Protein AF-A0A9D8E7E4-F1 (afdb_monomer)

Sequence (156 aa):
MFKKSAASKPFKSRFSSEDWDLVMAVPFLFFGMTAGADGNIDAAEAAELQRRMQGGALGYKDPLHREVAAQFFSTPVTIDQLLKRANTAGPEKVRSVLQKALTPDEYQNYLGSVFIDAMGVARASQGVSPEELTALSALATFFGIDVAGLDKRFGG

Secondary structure (DSSP, 8-state):
-------PPPGGGGS-HHHHHHHHHHHHHHHHHHHTTTS---HHHHHHHHHHHHHGGGS-SSHHHHHHHHHHHHSS--HHHHHHHHHHH-HHHHHHHHHHHS-HHHHHHHHHHHHHHHHHHHTTSSS--HHHHHHHHHHHHHHT--GGGHHHHH--

Structure (mmCIF, N/CA/C/O backbone):
data_AF-A0A9D8E7E4-F1
#
_entry.id   AF-A0A9D8E7E4-F1
#
loop_
_atom_site.group_PDB
_atom_site.id
_atom_site.type_symbol
_atom_site.label_atom_id
_atom_site.label_alt_id
_atom_site.label_comp_id
_atom_site.label_asym_id
_atom_site.label_entity_id
_atom_site.label_seq_id
_atom_site.pdbx_PDB_ins_code
_atom_site.Cartn_x
_atom_site.Cartn_y
_atom_site.Cartn_z
_atom_site.occupancy
_atom_site.B_iso_or_equiv
_atom_site.auth_seq_id
_atom_site.auth_comp_id
_atom_site.auth_asym_id
_atom_site.auth_atom_id
_atom_site.pdbx_PDB_model_num
ATOM 1 N N . MET A 1 1 ? -37.656 -17.003 6.692 1.00 40.03 1 MET A N 1
ATOM 2 C CA . MET A 1 1 ? -37.093 -15.800 7.345 1.00 40.03 1 MET A CA 1
ATOM 3 C C . MET A 1 1 ? -35.670 -15.605 6.850 1.00 40.03 1 MET A C 1
ATOM 5 O O . MET A 1 1 ? -34.776 -16.314 7.292 1.00 40.03 1 MET A O 1
ATOM 9 N N . PHE A 1 2 ? -35.459 -14.695 5.899 1.00 43.22 2 PHE A N 1
ATOM 10 C CA . PHE A 1 2 ? -34.111 -14.296 5.504 1.00 43.22 2 PHE A CA 1
ATOM 11 C C . PHE A 1 2 ? -33.533 -13.445 6.634 1.00 43.22 2 PHE A C 1
ATOM 13 O O . PHE A 1 2 ? -34.006 -12.334 6.877 1.00 43.22 2 PHE A O 1
ATOM 20 N N . LYS A 1 3 ? -32.554 -13.978 7.372 1.00 39.47 3 LYS A N 1
ATOM 21 C CA . LYS A 1 3 ? -31.739 -13.155 8.266 1.00 39.47 3 LYS A CA 1
ATOM 22 C C . LYS A 1 3 ? -31.029 -12.143 7.370 1.00 39.47 3 LYS A C 1
ATOM 24 O O . LYS A 1 3 ? -30.139 -12.522 6.616 1.00 39.47 3 LYS A O 1
ATOM 29 N N . LYS A 1 4 ? -31.464 -10.878 7.405 1.00 40.59 4 LYS A N 1
ATOM 30 C CA . LYS A 1 4 ? -30.677 -9.756 6.885 1.00 40.59 4 LYS A CA 1
ATOM 31 C C . LYS A 1 4 ? -29.307 -9.879 7.543 1.00 40.59 4 LYS A C 1
ATOM 33 O O . LYS A 1 4 ? -29.206 -9.690 8.753 1.00 40.59 4 LYS A O 1
ATOM 38 N N . SER A 1 5 ? -28.296 -10.277 6.774 1.00 40.94 5 SER A N 1
ATOM 39 C CA . SER A 1 5 ? -26.913 -10.198 7.224 1.00 40.94 5 SER A CA 1
ATOM 40 C C . SER A 1 5 ? -26.712 -8.750 7.642 1.00 40.94 5 SER A C 1
ATOM 42 O O . SER A 1 5 ? -26.907 -7.853 6.820 1.00 40.94 5 SER A O 1
ATOM 44 N N . ALA A 1 6 ? -26.454 -8.507 8.928 1.00 44.72 6 ALA A N 1
ATOM 45 C CA . ALA A 1 6 ? -26.055 -7.185 9.374 1.00 44.72 6 ALA A CA 1
ATOM 46 C C . ALA A 1 6 ? -24.874 -6.799 8.484 1.00 44.72 6 ALA A C 1
ATOM 48 O O . ALA A 1 6 ? -23.897 -7.546 8.427 1.00 44.72 6 ALA A O 1
ATOM 49 N N . ALA A 1 7 ? -25.020 -5.733 7.696 1.00 51.97 7 ALA A N 1
ATOM 50 C CA . ALA A 1 7 ? -23.932 -5.261 6.860 1.00 51.97 7 ALA A CA 1
ATOM 51 C C . ALA A 1 7 ? -22.745 -5.037 7.796 1.00 51.97 7 ALA A C 1
ATOM 53 O O . ALA A 1 7 ? -22.841 -4.236 8.732 1.00 51.97 7 ALA A O 1
ATOM 54 N N . SER A 1 8 ? -21.685 -5.827 7.620 1.00 66.62 8 SER A N 1
ATOM 55 C CA . SER A 1 8 ? -20.451 -5.666 8.376 1.00 66.62 8 SER A CA 1
ATOM 56 C C . SER A 1 8 ? -20.063 -4.193 8.304 1.00 66.62 8 SER A C 1
ATOM 58 O O . SER A 1 8 ? -20.086 -3.609 7.219 1.00 66.62 8 SER A O 1
ATOM 60 N N . LYS A 1 9 ? -19.789 -3.566 9.454 1.00 78.94 9 LYS A N 1
ATOM 61 C CA . LYS A 1 9 ? -19.405 -2.150 9.476 1.00 78.94 9 LYS A CA 1
ATOM 62 C C . LYS A 1 9 ? -18.205 -1.938 8.534 1.00 78.94 9 LYS A C 1
ATOM 64 O O . LYS A 1 9 ? -17.308 -2.787 8.545 1.00 78.94 9 LYS A O 1
ATOM 69 N N . PRO A 1 10 ? -18.176 -0.837 7.760 1.00 87.19 10 PRO A N 1
ATOM 70 C CA . PRO A 1 10 ? -17.068 -0.533 6.855 1.00 87.19 10 PRO A CA 1
ATOM 71 C C . PRO A 1 10 ? -15.749 -0.478 7.629 1.00 87.19 10 PRO A C 1
ATOM 73 O O . PRO A 1 10 ? -15.731 -0.033 8.785 1.00 87.19 10 PRO A O 1
ATOM 76 N N . PHE A 1 11 ? -14.651 -0.921 7.018 1.00 92.38 11 PHE A N 1
ATOM 77 C CA . PHE A 1 11 ? -13.343 -0.957 7.670 1.00 92.38 11 PHE A CA 1
ATOM 78 C C . PHE A 1 11 ? -12.901 0.423 8.126 1.00 92.38 11 PHE A C 1
ATOM 80 O O . PHE A 1 11 ? -12.395 0.542 9.237 1.00 92.38 11 PHE A O 1
ATOM 87 N N . LYS A 1 12 ? -13.177 1.467 7.340 1.00 91.31 12 LYS A N 1
ATOM 88 C CA . LYS A 1 12 ? -12.885 2.863 7.679 1.00 91.31 12 LYS A CA 1
ATOM 89 C C . LYS A 1 12 ? -13.384 3.255 9.068 1.00 91.31 12 LYS A C 1
ATOM 91 O O . LYS A 1 12 ? -12.714 4.000 9.767 1.00 91.31 12 LYS A O 1
ATOM 96 N N . SER A 1 13 ? -14.522 2.712 9.511 1.00 93.62 13 SER A N 1
ATOM 97 C CA . SER A 1 13 ? -15.076 3.005 10.843 1.00 93.62 13 SER A CA 1
ATOM 98 C C . SER A 1 13 ? -14.240 2.465 12.014 1.00 93.62 13 SER A C 1
ATOM 100 O O . SER A 1 13 ? -14.500 2.825 13.160 1.00 93.62 13 SER A O 1
ATOM 102 N N . ARG A 1 14 ? -13.252 1.602 11.740 1.00 94.00 14 ARG A N 1
ATOM 103 C CA . ARG A 1 14 ? -12.297 1.059 12.718 1.00 94.00 14 ARG A CA 1
ATOM 104 C C . ARG A 1 14 ? -11.056 1.943 12.890 1.00 94.00 14 ARG A C 1
ATOM 106 O O . ARG A 1 14 ? -10.256 1.677 13.781 1.00 94.00 14 ARG A O 1
ATOM 113 N N . PHE A 1 15 ? -10.891 2.967 12.051 1.00 95.12 15 PHE A N 1
ATOM 114 C CA . PHE A 1 15 ? -9.721 3.841 12.026 1.00 95.12 15 PHE A CA 1
ATOM 115 C C . PHE A 1 15 ? -10.103 5.280 12.384 1.00 95.12 15 PHE A C 1
ATOM 117 O O . PHE A 1 15 ? -11.207 5.741 12.087 1.00 95.12 15 PHE A O 1
ATOM 124 N N . SER A 1 16 ? -9.173 6.009 13.004 1.00 95.06 16 SER A N 1
ATOM 125 C CA . SER A 1 16 ? -9.249 7.473 13.032 1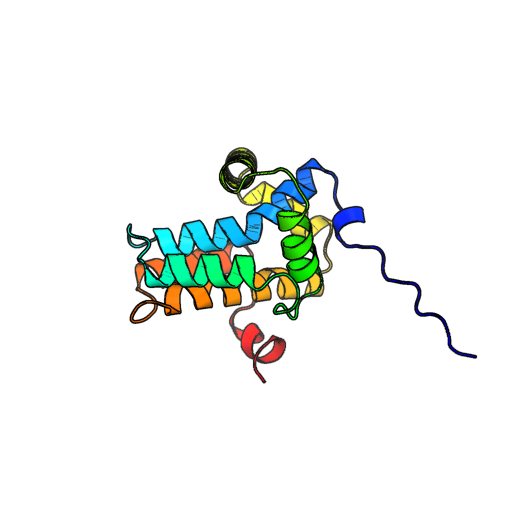.00 95.06 16 SER A CA 1
ATOM 126 C C . SER A 1 16 ? -9.035 8.031 11.619 1.00 95.06 16 SER A C 1
ATOM 128 O O . SER A 1 16 ? -8.510 7.331 10.754 1.00 95.06 16 SER A O 1
ATOM 130 N N . SER A 1 17 ? -9.406 9.289 11.363 1.00 92.06 17 SER A N 1
ATOM 131 C CA . SER A 1 17 ? -9.164 9.910 10.050 1.00 92.06 17 SER A CA 1
ATOM 132 C C . SER A 1 17 ? -7.681 9.895 9.667 1.00 92.06 17 SER A C 1
ATOM 134 O O . SER A 1 17 ? -7.347 9.588 8.529 1.00 92.06 17 SER A O 1
ATOM 136 N N . GLU A 1 18 ? -6.796 10.166 10.630 1.00 92.06 18 GLU A N 1
ATOM 137 C CA . GLU A 1 18 ? -5.345 10.154 10.415 1.00 92.06 18 GLU A CA 1
ATOM 138 C C . GLU A 1 18 ? -4.825 8.741 10.142 1.00 92.06 18 GLU A C 1
ATOM 140 O O . GLU A 1 18 ? -4.059 8.529 9.205 1.00 92.06 18 GLU A O 1
ATOM 145 N N . ASP A 1 19 ? -5.269 7.754 10.925 1.00 96.00 19 ASP A N 1
ATOM 146 C CA . ASP A 1 19 ? -4.873 6.363 10.712 1.00 96.00 19 ASP A CA 1
ATOM 147 C C . ASP A 1 19 ? -5.410 5.834 9.373 1.00 96.00 19 ASP A C 1
ATOM 149 O O . ASP A 1 19 ? -4.731 5.065 8.697 1.00 96.00 19 ASP A O 1
ATOM 153 N N . TRP A 1 20 ? -6.600 6.269 8.956 1.00 95.12 20 TRP A N 1
ATOM 154 C CA . TRP A 1 20 ? -7.193 5.877 7.682 1.00 95.12 20 TRP A CA 1
ATOM 155 C C . TRP A 1 20 ? -6.393 6.384 6.481 1.00 95.12 20 TRP A C 1
ATOM 157 O O . TRP A 1 20 ? -6.215 5.643 5.515 1.00 95.12 20 TRP A O 1
ATOM 167 N N . ASP A 1 21 ? -5.848 7.599 6.545 1.00 94.00 21 ASP A N 1
ATOM 168 C CA . ASP A 1 21 ? -4.940 8.096 5.508 1.00 94.00 21 ASP A CA 1
ATOM 169 C C . ASP A 1 21 ? -3.686 7.223 5.390 1.00 94.00 21 ASP A C 1
ATOM 171 O O . ASP A 1 21 ? -3.225 6.949 4.282 1.00 94.00 21 ASP A O 1
ATOM 175 N N . LEU A 1 22 ? -3.163 6.730 6.518 1.00 95.44 22 LEU A N 1
ATOM 176 C CA . LEU A 1 22 ? -2.036 5.798 6.515 1.00 95.44 22 LEU A CA 1
ATOM 177 C C . LEU A 1 22 ? -2.415 4.462 5.877 1.00 95.44 22 LEU A C 1
ATOM 179 O O . LEU A 1 22 ? -1.629 3.927 5.102 1.00 95.44 22 LEU A O 1
ATOM 183 N N . VAL A 1 23 ? -3.619 3.944 6.143 1.00 95.69 23 VAL A N 1
ATOM 184 C CA . VAL A 1 23 ? -4.124 2.732 5.478 1.00 95.69 23 VAL A CA 1
ATOM 185 C C . VAL A 1 23 ? -4.254 2.948 3.972 1.00 95.69 23 VAL A C 1
ATOM 187 O O . VAL A 1 23 ? -3.795 2.101 3.206 1.00 95.69 23 VAL A O 1
ATOM 190 N N . MET A 1 24 ? -4.812 4.085 3.544 1.00 93.88 24 MET A N 1
ATOM 191 C CA . MET A 1 24 ? -4.941 4.437 2.125 1.00 93.88 24 MET A CA 1
ATOM 192 C C . MET A 1 24 ? -3.591 4.645 1.432 1.00 93.88 24 MET A C 1
ATOM 194 O O . MET A 1 24 ? -3.506 4.464 0.222 1.00 93.88 24 MET A O 1
ATOM 198 N N . ALA A 1 25 ? -2.538 5.005 2.167 1.00 93.25 25 ALA A N 1
ATOM 199 C CA . ALA A 1 25 ? -1.197 5.171 1.616 1.00 93.25 25 ALA A CA 1
ATOM 200 C C . ALA A 1 25 ? -0.492 3.836 1.306 1.00 93.25 25 ALA A C 1
ATOM 202 O O . ALA A 1 25 ? 0.417 3.817 0.480 1.00 93.25 25 ALA A O 1
ATOM 203 N N . VAL A 1 26 ? -0.890 2.726 1.943 1.00 94.25 26 VAL A N 1
ATOM 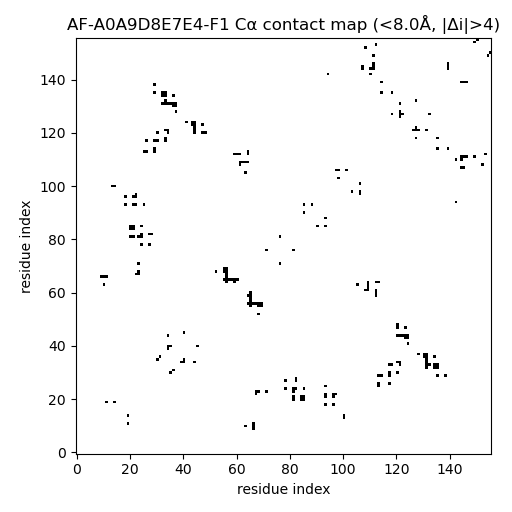204 C CA . VAL A 1 26 ? -0.195 1.425 1.849 1.00 94.25 26 VAL A CA 1
ATOM 205 C C . VAL A 1 26 ? -0.025 0.920 0.410 1.00 94.25 26 VAL A C 1
ATOM 207 O O . VAL A 1 26 ? 1.106 0.578 0.066 1.00 94.25 26 VAL A O 1
ATOM 210 N N . PRO A 1 27 ? -1.055 0.904 -0.462 1.00 91.50 27 PRO A N 1
ATOM 211 C CA . PRO A 1 27 ? -0.875 0.460 -1.844 1.00 91.50 27 PRO A CA 1
ATOM 212 C C . PRO A 1 27 ? 0.169 1.297 -2.587 1.00 91.50 27 PRO A C 1
ATOM 214 O O . PRO A 1 27 ? 1.056 0.760 -3.244 1.00 91.50 27 PRO A O 1
ATOM 217 N N . PHE A 1 28 ? 0.133 2.616 -2.395 1.00 88.56 28 PHE A N 1
ATOM 218 C CA . PHE A 1 28 ? 1.065 3.544 -3.031 1.00 88.56 28 PHE A CA 1
ATOM 219 C C . PHE A 1 28 ? 2.489 3.432 -2.486 1.00 88.56 28 PHE A C 1
ATOM 221 O O . PHE A 1 28 ? 3.432 3.621 -3.247 1.00 88.56 28 PHE A O 1
ATOM 228 N N . LEU A 1 29 ? 2.666 3.094 -1.204 1.00 89.62 29 LEU A N 1
ATOM 229 C CA . LEU A 1 29 ? 3.986 2.785 -0.648 1.00 89.62 29 LEU A CA 1
ATOM 230 C C . LEU A 1 29 ? 4.588 1.556 -1.327 1.00 89.62 29 LEU A C 1
ATOM 232 O O . LEU A 1 29 ? 5.746 1.590 -1.732 1.00 89.62 29 LEU A O 1
ATOM 236 N N . PHE A 1 30 ? 3.799 0.491 -1.486 1.00 91.25 30 PHE A N 1
ATOM 237 C CA . PHE A 1 30 ? 4.259 -0.725 -2.153 1.00 91.25 30 PHE A CA 1
ATOM 238 C C . PHE A 1 30 ? 4.588 -0.455 -3.621 1.00 91.25 30 PHE A C 1
ATOM 240 O O . PHE A 1 30 ? 5.639 -0.885 -4.087 1.00 91.25 30 PHE A O 1
ATOM 247 N N . PHE A 1 31 ? 3.752 0.307 -4.331 1.00 86.25 31 PHE A N 1
ATOM 248 C CA . PHE A 1 31 ? 4.037 0.697 -5.711 1.00 86.25 31 PHE A CA 1
ATOM 249 C C . PHE A 1 31 ? 5.286 1.562 -5.834 1.00 86.25 31 PHE A C 1
ATOM 251 O O . PHE A 1 31 ? 6.183 1.209 -6.588 1.00 86.25 31 PHE A O 1
ATOM 258 N N . GLY A 1 32 ? 5.368 2.662 -5.082 1.00 82.25 32 GLY A N 1
ATOM 259 C CA . GLY A 1 32 ? 6.479 3.606 -5.182 1.00 82.25 32 GLY A CA 1
ATOM 260 C C . GLY A 1 32 ? 7.820 2.985 -4.800 1.00 82.25 32 GLY A C 1
ATOM 261 O O . GLY A 1 32 ? 8.833 3.297 -5.415 1.00 82.25 32 GLY A O 1
ATOM 262 N N . MET A 1 33 ? 7.830 2.074 -3.823 1.00 83.19 33 MET A N 1
ATOM 263 C CA . MET A 1 33 ? 9.043 1.348 -3.452 1.00 83.19 33 MET A CA 1
ATOM 264 C C . MET A 1 33 ? 9.405 0.234 -4.426 1.00 83.19 33 MET A C 1
ATOM 266 O O . MET A 1 33 ? 10.582 -0.080 -4.524 1.00 83.19 33 MET A O 1
ATOM 270 N N . THR A 1 34 ? 8.426 -0.371 -5.103 1.00 83.88 34 THR A N 1
ATOM 271 C CA . THR A 1 34 ? 8.696 -1.425 -6.087 1.00 83.88 34 THR A CA 1
ATOM 272 C C . THR A 1 34 ? 9.115 -0.796 -7.408 1.00 83.88 34 THR A C 1
ATOM 274 O O . THR A 1 34 ? 10.287 -0.855 -7.728 1.00 83.88 34 THR A O 1
ATOM 277 N N . ALA A 1 35 ? 8.223 -0.079 -8.093 1.00 77.69 35 ALA A N 1
ATOM 278 C CA . ALA A 1 35 ? 8.495 0.499 -9.414 1.00 77.69 35 ALA A CA 1
ATOM 279 C C . ALA A 1 35 ? 9.598 1.580 -9.403 1.00 77.69 35 ALA A C 1
ATOM 281 O O . ALA A 1 35 ? 10.131 1.955 -10.434 1.00 77.69 35 ALA A O 1
ATOM 282 N N . GLY A 1 36 ? 9.940 2.135 -8.234 1.00 79.00 36 GLY A N 1
ATOM 283 C CA . GLY A 1 36 ? 11.065 3.062 -8.088 1.00 79.00 36 GLY A CA 1
ATOM 284 C C . GLY A 1 36 ? 12.396 2.399 -7.715 1.00 79.00 36 GLY A C 1
ATOM 285 O O . GLY A 1 36 ? 13.394 3.109 -7.586 1.00 79.00 36 GLY A O 1
ATOM 286 N N . ALA A 1 37 ? 12.428 1.083 -7.475 1.00 82.75 37 ALA A N 1
ATOM 287 C CA . ALA A 1 37 ? 13.582 0.395 -6.891 1.00 82.75 37 ALA A CA 1
ATOM 288 C C . ALA A 1 37 ? 14.808 0.376 -7.810 1.00 82.75 37 ALA A C 1
ATOM 290 O O . ALA A 1 37 ? 15.935 0.495 -7.331 1.00 82.75 37 ALA A O 1
ATOM 291 N N . ASP A 1 38 ? 14.591 0.238 -9.114 1.00 79.50 38 ASP A N 1
ATOM 292 C CA . ASP A 1 38 ? 15.644 0.239 -10.133 1.00 79.50 38 ASP A CA 1
ATOM 293 C C . ASP A 1 38 ? 15.984 1.657 -10.643 1.00 79.50 38 ASP A C 1
ATOM 295 O O . ASP A 1 38 ? 16.845 1.843 -11.506 1.00 79.50 38 ASP A O 1
ATOM 299 N N . GLY A 1 39 ? 15.329 2.675 -10.073 1.00 74.69 39 GLY A N 1
ATOM 300 C CA . GLY A 1 39 ? 15.523 4.082 -10.392 1.00 74.69 39 GLY A CA 1
ATOM 301 C C . GLY A 1 39 ? 14.716 4.601 -11.583 1.00 74.69 39 GLY A C 1
ATOM 302 O O . GLY A 1 39 ? 14.830 5.796 -11.860 1.00 74.69 39 GLY A O 1
ATOM 303 N N . ASN A 1 40 ? 13.902 3.781 -12.263 1.00 78.50 40 ASN A N 1
ATOM 304 C CA . ASN A 1 40 ? 13.078 4.220 -13.391 1.00 78.50 40 ASN A CA 1
ATOM 305 C C . ASN A 1 40 ? 11.700 3.545 -13.398 1.00 78.50 40 ASN A C 1
ATOM 307 O O . ASN A 1 40 ? 11.605 2.358 -13.648 1.00 78.50 40 ASN A O 1
ATOM 311 N N . ILE A 1 41 ? 10.628 4.335 -13.285 1.00 81.12 41 ILE A N 1
ATOM 312 C CA . ILE A 1 41 ? 9.277 3.841 -13.587 1.00 81.12 41 ILE A CA 1
ATOM 313 C C . ILE A 1 41 ? 9.083 3.900 -15.099 1.00 81.12 41 ILE A C 1
ATOM 315 O O . ILE A 1 41 ? 9.089 4.995 -15.679 1.00 81.12 41 ILE A O 1
ATOM 319 N N . ASP A 1 42 ? 8.902 2.751 -15.743 1.00 84.19 42 ASP A N 1
ATOM 320 C CA . ASP A 1 42 ? 8.714 2.711 -17.189 1.00 84.19 42 ASP A CA 1
ATOM 321 C C . ASP A 1 42 ? 7.263 3.023 -17.617 1.00 84.19 42 ASP A C 1
ATOM 323 O O . ASP A 1 42 ? 6.332 3.156 -16.814 1.00 84.19 42 ASP A O 1
ATOM 327 N N . ALA A 1 43 ? 7.053 3.215 -18.923 1.00 85.69 43 ALA A N 1
ATOM 328 C CA . ALA A 1 43 ? 5.735 3.569 -19.445 1.00 85.69 43 ALA A CA 1
ATOM 329 C C . ALA A 1 43 ? 4.693 2.446 -19.272 1.00 85.69 43 ALA A C 1
ATOM 331 O O . ALA A 1 43 ? 3.500 2.744 -19.187 1.00 85.69 43 ALA A O 1
ATOM 332 N N . ALA A 1 44 ? 5.115 1.178 -19.237 1.00 86.44 44 ALA A N 1
ATOM 333 C CA . ALA A 1 44 ? 4.237 0.030 -19.048 1.00 86.44 44 ALA A CA 1
ATOM 334 C C . ALA A 1 44 ? 3.800 -0.091 -17.582 1.00 86.44 44 ALA A C 1
ATOM 336 O O . ALA A 1 44 ? 2.606 -0.248 -17.324 1.00 86.44 44 ALA A O 1
ATOM 337 N N . GLU A 1 45 ? 4.716 0.086 -16.631 1.00 83.25 45 GLU A N 1
ATOM 338 C CA . GLU A 1 45 ? 4.414 0.197 -15.198 1.00 83.25 45 GLU A CA 1
ATOM 339 C C . GLU A 1 45 ? 3.479 1.364 -14.901 1.00 83.25 45 GLU A C 1
ATOM 341 O O . GLU A 1 45 ? 2.469 1.195 -14.214 1.00 83.25 45 GLU A O 1
ATOM 346 N N . ALA A 1 46 ? 3.770 2.546 -15.452 1.00 83.00 46 ALA A N 1
ATOM 347 C CA . ALA A 1 46 ? 2.930 3.724 -15.270 1.00 83.00 46 ALA A CA 1
ATOM 348 C C . ALA A 1 46 ? 1.521 3.507 -15.848 1.00 83.00 46 ALA A C 1
ATOM 350 O O . ALA A 1 46 ? 0.523 3.853 -15.206 1.00 83.00 46 ALA A O 1
ATOM 351 N N . ALA A 1 47 ? 1.422 2.898 -17.034 1.00 85.25 47 ALA A N 1
ATOM 352 C CA . ALA A 1 47 ? 0.144 2.562 -17.651 1.00 85.25 47 ALA A CA 1
ATOM 353 C C . ALA A 1 47 ? -0.623 1.505 -16.846 1.00 85.25 47 ALA A C 1
ATOM 355 O O . ALA A 1 47 ? -1.837 1.629 -16.682 1.00 85.25 47 ALA A O 1
ATOM 356 N N . GLU A 1 48 ? 0.056 0.492 -16.307 1.00 85.88 48 GLU A N 1
ATOM 357 C CA . GLU A 1 48 ? -0.566 -0.544 -15.484 1.00 85.88 48 GLU A CA 1
ATOM 358 C C . GLU A 1 48 ? -1.036 0.008 -14.136 1.00 85.88 48 GLU A C 1
ATOM 360 O O . GLU A 1 48 ? -2.154 -0.287 -13.707 1.00 85.88 48 GLU A O 1
ATOM 365 N N . LEU A 1 49 ? -0.237 0.865 -13.497 1.00 82.19 49 LEU A N 1
ATOM 366 C CA . LEU A 1 49 ? -0.629 1.595 -12.296 1.00 82.19 49 LEU A CA 1
ATOM 367 C C . LEU A 1 49 ? -1.876 2.443 -12.570 1.00 82.19 49 LEU A C 1
ATOM 369 O O . LEU A 1 49 ? -2.869 2.343 -11.846 1.00 82.19 49 LEU A O 1
ATOM 373 N N . GLN A 1 50 ? -1.869 3.222 -13.655 1.00 80.00 50 GLN A N 1
ATOM 374 C CA . GLN A 1 50 ? -3.018 4.024 -14.062 1.00 80.00 50 GLN A CA 1
ATOM 375 C C . GLN A 1 50 ? -4.243 3.148 -14.355 1.00 80.00 50 GLN A C 1
ATOM 377 O O . GLN A 1 50 ? -5.349 3.489 -13.936 1.00 80.00 50 GLN A O 1
ATOM 382 N N . ARG A 1 51 ? -4.069 2.006 -15.027 1.00 81.81 51 ARG A N 1
ATOM 383 C CA . ARG A 1 51 ? -5.150 1.057 -15.318 1.00 81.81 51 ARG A CA 1
ATOM 384 C C . ARG A 1 51 ? -5.726 0.454 -14.042 1.00 81.81 51 ARG A C 1
ATOM 386 O O . ARG A 1 51 ? -6.940 0.320 -13.950 1.00 81.81 51 ARG A O 1
ATOM 393 N N . ARG A 1 52 ? -4.897 0.096 -13.060 1.00 77.81 52 ARG A N 1
ATOM 394 C CA . ARG A 1 52 ? -5.344 -0.451 -11.765 1.00 77.81 52 ARG A CA 1
ATOM 395 C C . ARG A 1 52 ? -6.083 0.590 -10.943 1.00 77.81 52 ARG A C 1
ATOM 397 O O . ARG A 1 52 ? -7.152 0.297 -10.415 1.00 77.81 52 ARG A O 1
ATOM 404 N N . MET A 1 53 ? -5.592 1.828 -10.950 1.00 73.38 53 MET A N 1
ATOM 405 C CA . MET A 1 53 ? -6.328 2.960 -10.404 1.00 73.38 53 MET A CA 1
ATOM 406 C C . MET A 1 53 ? -7.693 3.098 -11.107 1.00 73.38 53 MET A C 1
ATOM 408 O O . MET A 1 53 ? -8.736 3.017 -10.469 1.00 73.38 53 MET A O 1
ATOM 412 N N . GLN A 1 54 ? -7.730 3.209 -12.433 1.00 71.19 54 GLN A N 1
ATOM 413 C CA . GLN A 1 54 ? -8.977 3.415 -13.183 1.00 71.19 54 GLN A CA 1
ATOM 414 C C . GLN A 1 54 ? -9.945 2.217 -13.149 1.00 71.19 54 GLN A C 1
ATOM 416 O O . GLN A 1 54 ? -11.158 2.411 -13.198 1.00 71.19 54 GLN A O 1
ATOM 421 N N . GLY A 1 55 ? -9.429 0.989 -13.048 1.00 65.00 55 GLY A N 1
ATOM 422 C CA . GLY A 1 55 ? -10.203 -0.253 -12.951 1.00 65.00 55 GLY A CA 1
ATOM 423 C C . GLY A 1 55 ? -10.988 -0.384 -11.643 1.00 65.00 55 GLY A C 1
ATOM 424 O O . GLY A 1 55 ? -11.928 -1.178 -11.560 1.00 65.00 55 GLY A O 1
ATOM 425 N N . GLY A 1 56 ? -10.651 0.446 -10.652 1.00 60.38 56 GLY A N 1
ATOM 426 C CA . GLY A 1 56 ? -11.443 0.685 -9.456 1.00 60.38 56 GLY A CA 1
ATOM 427 C C . GLY A 1 56 ? -11.557 -0.506 -8.502 1.00 60.38 56 GLY A C 1
ATOM 428 O O . GLY A 1 56 ? -10.963 -1.571 -8.659 1.00 60.38 56 GLY A O 1
ATOM 429 N N . ALA A 1 57 ? -12.398 -0.320 -7.485 1.00 60.16 57 ALA A N 1
ATOM 430 C CA . ALA A 1 57 ? -12.630 -1.255 -6.386 1.00 60.16 57 ALA A CA 1
ATOM 431 C C . ALA A 1 57 ? -13.285 -2.598 -6.778 1.00 60.16 57 ALA A C 1
ATOM 433 O O . ALA A 1 57 ? -13.574 -3.406 -5.904 1.00 60.16 57 ALA A O 1
ATOM 434 N N . LEU A 1 58 ? -13.584 -2.861 -8.053 1.00 61.47 58 LEU A N 1
ATOM 435 C CA . LEU A 1 58 ? -14.273 -4.094 -8.461 1.00 61.47 58 LEU A CA 1
ATOM 436 C C . LEU A 1 58 ? -13.312 -5.263 -8.717 1.00 61.47 58 LEU A C 1
ATOM 438 O O . LEU A 1 58 ? -13.732 -6.414 -8.624 1.00 61.47 58 LEU A O 1
ATOM 442 N N . GLY A 1 59 ? -12.034 -4.986 -9.000 1.00 70.31 59 GLY A N 1
ATOM 443 C CA . GLY A 1 59 ? -11.036 -6.017 -9.308 1.00 70.31 59 GLY A CA 1
ATOM 444 C C . GLY A 1 59 ? -10.414 -6.703 -8.088 1.00 70.31 59 GLY A C 1
ATOM 445 O O . GLY A 1 59 ? -9.887 -7.809 -8.208 1.00 70.31 59 GLY A O 1
ATOM 446 N N . TYR A 1 60 ? -10.475 -6.084 -6.905 1.00 80.00 60 TYR A N 1
ATOM 447 C CA . TYR A 1 60 ? -9.799 -6.611 -5.718 1.00 80.00 60 TYR A CA 1
ATOM 448 C C . TYR A 1 60 ? -10.653 -7.644 -4.977 1.00 80.00 60 TYR A C 1
ATOM 450 O O . TYR A 1 60 ? -11.808 -7.397 -4.637 1.00 80.00 60 TYR A O 1
ATOM 458 N N . LYS A 1 61 ? -10.073 -8.810 -4.668 1.00 80.94 61 LYS A N 1
ATOM 459 C CA . LYS A 1 61 ? -10.751 -9.844 -3.862 1.00 80.94 61 LYS A CA 1
ATOM 460 C C . LYS A 1 61 ? -10.905 -9.401 -2.398 1.00 80.94 61 LYS A C 1
ATOM 462 O O . LYS A 1 61 ? -11.957 -9.607 -1.787 1.00 80.94 61 LYS A O 1
ATOM 467 N N . ASP A 1 62 ? -9.879 -8.746 -1.856 1.00 89.94 62 ASP A N 1
ATOM 468 C CA . ASP A 1 62 ? -9.848 -8.301 -0.463 1.00 89.94 62 ASP A CA 1
ATOM 469 C C . ASP A 1 62 ? -10.831 -7.137 -0.196 1.00 89.94 62 ASP A C 1
ATOM 471 O O . ASP A 1 62 ? -10.793 -6.128 -0.905 1.00 89.94 62 ASP A O 1
ATOM 475 N N . PRO A 1 63 ? -11.737 -7.246 0.796 1.00 91.50 63 PRO A N 1
ATOM 476 C CA . PRO A 1 63 ? -12.701 -6.192 1.111 1.00 91.50 63 PRO A CA 1
ATOM 477 C C . PRO A 1 63 ? -12.075 -4.851 1.514 1.00 91.50 63 PRO A C 1
ATOM 479 O O . PRO A 1 63 ? -12.596 -3.811 1.112 1.00 91.50 63 PRO A O 1
ATOM 482 N N . LEU A 1 64 ? -10.973 -4.856 2.272 1.00 94.19 64 LEU A N 1
ATOM 483 C CA . LEU A 1 64 ? -10.321 -3.621 2.710 1.00 94.19 64 LEU A CA 1
ATOM 484 C C . LEU A 1 64 ? -9.628 -2.926 1.534 1.00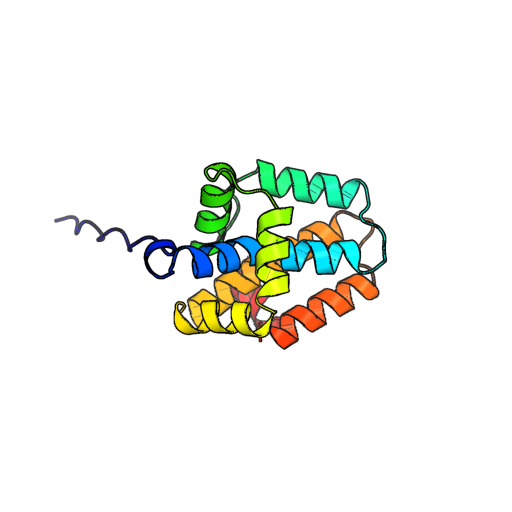 94.19 64 LEU A C 1
ATOM 486 O O . LEU A 1 64 ? -9.785 -1.721 1.363 1.00 94.19 64 LEU A O 1
ATOM 490 N N . HIS A 1 65 ? -8.945 -3.675 0.668 1.00 91.81 65 HIS A N 1
ATOM 491 C CA . HIS A 1 65 ? -8.318 -3.122 -0.530 1.00 91.81 65 HIS A CA 1
ATOM 492 C C . HIS A 1 65 ? -9.357 -2.478 -1.462 1.00 91.81 65 HIS A C 1
ATOM 494 O O . HIS A 1 65 ? -9.149 -1.372 -1.960 1.00 91.81 65 HIS A O 1
ATOM 500 N N . ARG A 1 66 ? -10.533 -3.104 -1.621 1.00 89.38 66 ARG A N 1
ATOM 501 C CA . ARG A 1 66 ? -11.662 -2.495 -2.344 1.00 89.38 66 ARG A CA 1
ATOM 502 C C . ARG A 1 66 ? -12.133 -1.196 -1.710 1.00 89.38 66 ARG A C 1
ATOM 504 O O . ARG A 1 66 ? -12.369 -0.224 -2.422 1.00 89.38 66 ARG A O 1
ATOM 511 N N . GLU A 1 67 ? -12.291 -1.177 -0.391 1.00 91.44 67 GLU A N 1
ATOM 512 C CA . GLU A 1 67 ? -12.742 0.013 0.330 1.00 91.44 67 GLU A CA 1
ATOM 513 C C . GLU A 1 67 ? -11.731 1.160 0.210 1.00 91.44 67 GLU A C 1
ATOM 515 O O . GLU A 1 67 ? -12.127 2.292 -0.062 1.00 91.44 67 GLU A O 1
ATOM 520 N N . VAL A 1 68 ? -10.432 0.864 0.320 1.00 91.44 68 VAL A N 1
ATOM 521 C CA . VAL A 1 68 ? -9.343 1.825 0.095 1.00 91.44 68 VAL A CA 1
ATOM 522 C C . VAL A 1 68 ? -9.394 2.387 -1.324 1.00 91.44 68 VAL A C 1
ATOM 524 O O . VAL A 1 68 ? -9.413 3.607 -1.489 1.00 91.44 68 VAL A O 1
ATOM 527 N N . ALA A 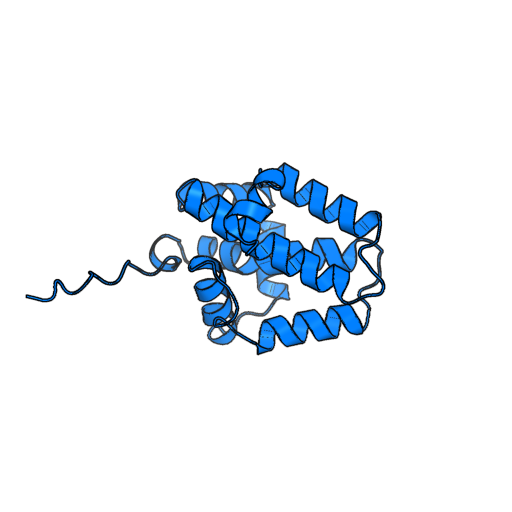1 69 ? -9.493 1.524 -2.339 1.00 87.75 69 ALA A N 1
ATOM 528 C CA . ALA A 1 69 ? -9.582 1.952 -3.732 1.00 87.75 69 ALA A CA 1
ATOM 529 C C . ALA A 1 69 ? -10.815 2.838 -3.975 1.00 87.75 69 ALA A C 1
ATOM 531 O O . ALA A 1 69 ? -10.697 3.922 -4.539 1.00 87.75 69 ALA A O 1
ATOM 532 N N . ALA A 1 70 ? -11.996 2.431 -3.495 1.00 87.31 70 ALA A N 1
ATOM 533 C CA . ALA A 1 70 ? -13.226 3.212 -3.634 1.00 87.31 70 ALA A CA 1
ATOM 534 C C . ALA A 1 70 ? -13.129 4.573 -2.928 1.00 87.31 70 ALA A C 1
ATOM 536 O O . ALA A 1 70 ? -13.548 5.598 -3.472 1.00 87.31 70 ALA A O 1
ATOM 537 N N . GLN A 1 71 ? -12.564 4.596 -1.719 1.00 86.69 71 GLN A N 1
ATOM 538 C CA . GLN A 1 71 ? -12.441 5.817 -0.939 1.00 86.69 71 GLN A CA 1
ATOM 539 C C . GLN A 1 71 ? -11.452 6.791 -1.579 1.00 86.69 71 GLN A C 1
ATOM 541 O O . GLN A 1 71 ? -11.758 7.984 -1.618 1.00 86.69 71 GLN A O 1
ATOM 546 N N . PHE A 1 72 ? -10.329 6.307 -2.115 1.00 85.06 72 PHE A N 1
ATOM 547 C CA . PHE A 1 72 ? -9.337 7.136 -2.799 1.00 85.06 72 PHE A CA 1
ATOM 548 C C . PHE A 1 72 ? -9.971 7.971 -3.926 1.00 85.06 72 PHE A C 1
ATOM 550 O O . PHE A 1 72 ? -9.825 9.189 -3.924 1.00 85.06 72 PHE A O 1
ATOM 557 N N . PHE A 1 73 ? -10.792 7.370 -4.798 1.00 79.19 73 PHE A N 1
ATOM 558 C CA . PHE A 1 73 ? -11.470 8.102 -5.887 1.00 79.19 73 PHE A CA 1
ATOM 559 C C . PHE A 1 73 ? -12.514 9.120 -5.423 1.00 79.19 73 PHE A C 1
ATOM 561 O O . PHE A 1 73 ? -12.855 10.036 -6.168 1.00 79.19 73 PHE A O 1
ATOM 568 N N . SER A 1 74 ? -13.038 8.966 -4.208 1.00 80.62 74 SER A N 1
ATOM 569 C CA . SER A 1 74 ? -14.062 9.857 -3.648 1.00 80.62 74 SER A CA 1
ATOM 570 C C . SER A 1 74 ? -13.507 10.943 -2.720 1.00 80.62 74 SER A C 1
ATOM 572 O O . SER A 1 74 ? -14.257 11.812 -2.276 1.00 80.62 74 SER A O 1
ATOM 574 N N . THR A 1 75 ? -12.213 10.897 -2.391 1.00 78.38 75 THR A N 1
ATOM 575 C CA . THR A 1 75 ? -11.588 11.800 -1.416 1.00 78.38 75 THR A CA 1
ATOM 576 C C . THR A 1 75 ? -10.743 12.843 -2.145 1.00 78.38 75 THR A C 1
ATOM 578 O O . THR A 1 75 ? -9.949 12.468 -3.003 1.00 78.38 75 THR A O 1
ATOM 581 N N . PRO A 1 76 ? -10.830 14.140 -1.797 1.00 81.00 76 PRO A N 1
ATOM 582 C CA . PRO A 1 76 ? -9.969 15.173 -2.372 1.00 81.00 76 PRO A CA 1
ATOM 583 C C . PRO A 1 76 ? -8.563 15.135 -1.740 1.00 81.00 76 PRO A C 1
ATOM 585 O O . PRO A 1 76 ? -8.133 16.095 -1.103 1.00 81.00 76 PRO A O 1
ATOM 588 N N . VAL A 1 77 ? -7.862 14.006 -1.865 1.00 82.50 77 VAL A N 1
ATOM 589 C CA . VAL A 1 77 ? -6.484 13.807 -1.394 1.00 82.50 77 VAL A CA 1
ATOM 590 C C . VAL A 1 77 ? -5.618 13.326 -2.554 1.00 82.50 77 VAL A C 1
ATOM 592 O O . VAL A 1 77 ? -6.053 12.506 -3.359 1.00 82.50 77 VAL A O 1
ATOM 595 N N . THR A 1 78 ? -4.397 13.845 -2.666 1.00 86.06 78 THR A N 1
ATOM 596 C CA . THR A 1 78 ? -3.451 13.401 -3.701 1.00 86.06 78 THR A CA 1
ATOM 597 C C . THR A 1 78 ? -2.581 12.248 -3.202 1.00 86.06 78 THR A C 1
ATOM 599 O O . THR A 1 78 ? -2.374 12.085 -1.997 1.00 86.06 78 THR A O 1
ATOM 602 N N . ILE A 1 79 ? -2.017 11.468 -4.130 1.00 85.25 79 ILE A N 1
ATOM 603 C CA . ILE A 1 79 ? -1.047 10.409 -3.801 1.00 85.25 79 ILE A CA 1
ATOM 604 C C . ILE A 1 79 ? 0.136 10.998 -3.021 1.00 85.25 79 ILE A C 1
ATOM 606 O O . ILE A 1 79 ? 0.490 10.476 -1.967 1.00 85.25 79 ILE A O 1
ATOM 610 N N . ASP A 1 80 ? 0.678 12.139 -3.461 1.00 86.62 80 ASP A N 1
ATOM 611 C CA . ASP A 1 80 ? 1.796 12.813 -2.787 1.00 86.62 80 ASP A CA 1
ATOM 612 C C . ASP A 1 80 ? 1.478 13.184 -1.336 1.00 86.62 80 ASP A C 1
ATOM 614 O O . ASP A 1 80 ? 2.332 13.082 -0.455 1.00 86.62 80 ASP A O 1
ATOM 618 N N . GLN A 1 81 ? 0.240 13.605 -1.057 1.00 88.31 81 GLN A N 1
ATOM 619 C CA . GLN A 1 81 ? -0.191 13.920 0.304 1.00 88.31 81 GLN A CA 1
ATOM 620 C C . GLN A 1 81 ? -0.245 12.664 1.177 1.00 88.31 81 GLN A C 1
ATOM 622 O O . GLN A 1 81 ? 0.220 12.709 2.318 1.00 88.31 81 GLN A O 1
ATOM 627 N N . LEU A 1 82 ? -0.771 11.554 0.651 1.00 88.44 82 LEU A N 1
ATOM 628 C CA . LEU A 1 82 ? -0.812 10.272 1.360 1.00 88.44 82 LEU A CA 1
ATOM 629 C C . LEU A 1 82 ? 0.599 9.742 1.635 1.00 88.44 82 LEU A C 1
ATOM 631 O O . LEU A 1 82 ? 0.919 9.414 2.777 1.00 88.44 82 LEU A O 1
ATOM 635 N N . LEU A 1 83 ? 1.471 9.744 0.624 1.00 88.62 83 LEU A N 1
ATOM 636 C CA . LEU A 1 83 ? 2.862 9.313 0.758 1.00 88.62 83 LEU A CA 1
ATOM 637 C C . LEU A 1 83 ? 3.638 10.198 1.734 1.00 88.62 83 LEU A C 1
ATOM 639 O O . LEU A 1 83 ? 4.338 9.686 2.603 1.00 88.62 83 LEU A O 1
ATOM 643 N N . LYS A 1 84 ? 3.474 11.525 1.671 1.00 90.19 84 LYS A N 1
ATOM 644 C CA . LYS A 1 84 ? 4.109 12.448 2.623 1.00 90.19 84 LYS A CA 1
ATOM 645 C C . LYS A 1 84 ? 3.669 12.171 4.059 1.00 90.19 84 LYS A C 1
ATOM 647 O O . LYS A 1 84 ? 4.509 12.181 4.959 1.00 90.19 84 LYS A O 1
ATOM 652 N N . ARG A 1 85 ? 2.374 11.926 4.288 1.00 90.94 85 ARG A N 1
ATOM 653 C CA . ARG A 1 85 ? 1.840 11.573 5.616 1.00 90.94 85 ARG A CA 1
ATOM 654 C C . ARG A 1 85 ? 2.422 10.252 6.107 1.00 90.94 85 ARG A C 1
ATOM 656 O O . ARG A 1 85 ? 2.901 10.194 7.235 1.00 90.94 85 ARG A O 1
ATOM 663 N N . ALA A 1 86 ? 2.457 9.234 5.253 1.00 89.81 86 ALA A N 1
ATOM 664 C CA . ALA A 1 86 ? 3.012 7.932 5.600 1.00 89.81 86 ALA A CA 1
ATOM 665 C C . ALA A 1 86 ? 4.522 7.978 5.882 1.00 89.81 86 ALA A C 1
ATOM 667 O O . ALA A 1 86 ? 4.966 7.442 6.894 1.00 89.81 86 ALA A O 1
ATOM 668 N N . ASN A 1 87 ? 5.295 8.698 5.067 1.00 88.94 87 ASN A N 1
ATOM 669 C CA . ASN A 1 87 ? 6.731 8.899 5.278 1.00 88.94 87 ASN A CA 1
ATOM 670 C C . ASN A 1 87 ? 7.023 9.682 6.564 1.00 88.94 87 ASN A C 1
ATOM 672 O O . ASN A 1 87 ? 7.977 9.374 7.268 1.00 88.94 87 ASN A O 1
ATOM 676 N N . THR A 1 88 ? 6.186 10.671 6.894 1.00 93.56 88 THR A N 1
ATOM 677 C CA . THR A 1 88 ? 6.305 11.440 8.146 1.00 93.56 88 THR A CA 1
ATOM 678 C C . THR A 1 88 ? 5.978 10.579 9.367 1.00 93.56 88 THR A C 1
ATOM 680 O O . THR A 1 88 ? 6.627 10.701 10.401 1.00 93.56 88 THR A O 1
ATOM 683 N N . ALA A 1 89 ? 4.967 9.715 9.256 1.00 92.75 89 ALA A N 1
ATOM 684 C CA . ALA A 1 89 ? 4.579 8.789 10.314 1.00 92.75 89 ALA A CA 1
ATOM 685 C C . ALA A 1 89 ? 5.612 7.668 10.527 1.00 92.75 89 ALA A C 1
ATOM 687 O O . ALA A 1 89 ? 5.765 7.179 11.645 1.00 92.75 89 ALA A O 1
ATOM 688 N N . GLY A 1 90 ? 6.304 7.272 9.460 1.00 91.62 90 GLY A N 1
ATOM 689 C CA . GLY A 1 90 ? 7.254 6.168 9.450 1.00 91.62 90 GLY A CA 1
ATOM 690 C C . GLY A 1 90 ? 6.584 4.799 9.251 1.00 91.62 90 GLY A C 1
ATOM 691 O O . GLY A 1 90 ? 5.406 4.604 9.590 1.00 91.62 90 GLY A O 1
ATOM 692 N N . PRO A 1 91 ? 7.322 3.820 8.702 1.00 90.12 91 PRO A N 1
ATOM 693 C CA . PRO A 1 91 ? 6.779 2.506 8.358 1.00 90.12 91 PRO A CA 1
ATOM 694 C C . PRO A 1 91 ? 6.303 1.716 9.593 1.00 90.12 91 PRO A C 1
ATOM 696 O O . PRO A 1 91 ? 5.332 0.959 9.511 1.00 90.12 91 PRO A O 1
ATOM 699 N N . GLU A 1 92 ? 6.899 1.934 10.768 1.00 94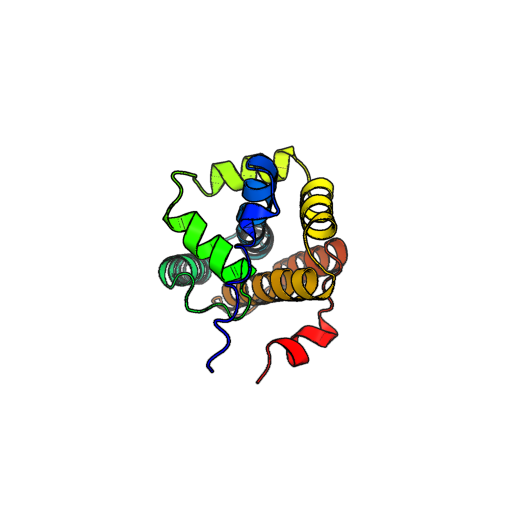.19 92 GLU A N 1
ATOM 700 C CA . GLU A 1 92 ? 6.498 1.305 12.033 1.00 94.19 92 GLU A CA 1
ATOM 701 C C . GLU A 1 92 ? 5.099 1.745 12.468 1.00 94.19 92 GLU A C 1
ATOM 703 O O . GLU A 1 92 ? 4.297 0.927 12.930 1.00 94.19 92 GLU A O 1
ATOM 708 N N . LYS A 1 93 ? 4.775 3.033 12.299 1.00 95.88 93 LYS A N 1
ATOM 709 C CA . LYS A 1 93 ? 3.449 3.563 12.628 1.00 95.88 93 LYS A CA 1
ATOM 710 C C . LYS A 1 93 ? 2.400 3.010 11.670 1.00 95.88 93 LYS A C 1
ATOM 712 O O . LYS A 1 93 ? 1.354 2.571 12.147 1.00 95.88 93 LYS A O 1
ATOM 717 N N . VAL A 1 94 ? 2.687 2.952 10.367 1.00 94.88 94 VAL A N 1
ATOM 718 C CA . VAL A 1 94 ? 1.788 2.338 9.369 1.00 94.88 94 VAL A CA 1
ATOM 719 C C . VAL A 1 94 ? 1.498 0.880 9.737 1.00 94.88 94 VAL A C 1
ATOM 721 O O . VAL A 1 94 ? 0.337 0.485 9.855 1.00 94.88 94 VAL A O 1
ATOM 724 N N . ARG A 1 95 ? 2.541 0.092 10.025 1.00 95.75 95 ARG A N 1
ATOM 725 C CA . ARG A 1 95 ? 2.397 -1.302 10.465 1.00 95.75 95 ARG A CA 1
ATOM 726 C C . ARG A 1 95 ? 1.570 -1.422 11.748 1.00 95.75 95 ARG A C 1
ATOM 728 O O . ARG A 1 95 ? 0.656 -2.242 11.813 1.00 95.75 95 ARG A O 1
ATOM 735 N N . SER A 1 96 ? 1.851 -0.591 12.754 1.00 96.88 96 SER A N 1
ATOM 736 C CA . SER A 1 96 ? 1.134 -0.604 14.036 1.00 96.88 96 SER A CA 1
ATOM 737 C C . SER A 1 96 ? -0.354 -0.281 13.881 1.00 96.88 96 SER A C 1
ATOM 739 O O . SER A 1 96 ? -1.183 -0.899 14.548 1.00 96.88 96 SER A O 1
ATOM 741 N N . VAL A 1 97 ? -0.706 0.662 13.003 1.00 96.69 97 VAL A N 1
ATOM 742 C CA . VAL A 1 97 ? -2.101 1.025 12.712 1.00 96.69 97 VAL A CA 1
ATOM 743 C C . VAL A 1 97 ? -2.875 -0.164 12.159 1.00 96.69 97 VAL A C 1
ATOM 745 O O . VAL A 1 97 ? -3.949 -0.486 12.667 1.00 96.69 97 VAL A O 1
ATOM 748 N N . LEU A 1 98 ? -2.303 -0.856 11.174 1.00 96.56 98 LEU A N 1
ATOM 749 C CA . LEU A 1 98 ? -2.922 -2.037 10.581 1.00 96.56 98 LEU A CA 1
ATOM 750 C C . LEU A 1 98 ? -3.086 -3.157 11.618 1.00 96.56 98 LEU A C 1
ATOM 752 O O . LEU A 1 98 ? -4.174 -3.704 11.760 1.00 96.56 98 LEU A O 1
ATOM 756 N N . GLN A 1 99 ? -2.042 -3.460 12.394 1.00 96.25 99 GLN A N 1
ATOM 757 C CA . GLN A 1 99 ? -2.079 -4.541 13.389 1.00 96.25 99 GLN A CA 1
ATOM 758 C C . GLN A 1 99 ? -3.050 -4.284 14.550 1.00 96.25 99 GLN A C 1
ATOM 760 O O . GLN A 1 99 ? -3.562 -5.232 15.137 1.00 96.25 99 GLN A O 1
ATOM 765 N N . LYS A 1 100 ? -3.301 -3.019 14.909 1.00 96.12 100 LYS A N 1
ATOM 766 C CA . LYS A 1 100 ? -4.239 -2.665 15.988 1.00 96.12 100 LYS A CA 1
ATOM 767 C C . LYS A 1 100 ? -5.703 -2.810 15.580 1.00 96.12 100 LYS A C 1
ATOM 769 O O . LYS A 1 100 ? -6.535 -3.099 16.434 1.00 96.12 100 LYS A O 1
ATOM 774 N N . ALA A 1 101 ? -6.019 -2.561 14.311 1.00 94.75 101 ALA A N 1
ATOM 775 C CA . ALA A 1 101 ? -7.398 -2.470 13.829 1.00 94.75 101 ALA A CA 1
ATOM 776 C C . ALA A 1 101 ? -7.871 -3.706 13.047 1.00 94.75 101 ALA A C 1
ATOM 778 O O . ALA A 1 101 ? -9.080 -3.896 12.870 1.00 94.75 101 ALA A O 1
ATOM 779 N N . LEU A 1 102 ? -6.936 -4.529 12.565 1.00 96.06 102 LEU A N 1
ATOM 780 C CA . LEU A 1 102 ? -7.214 -5.712 11.759 1.00 96.06 102 LEU A CA 1
ATOM 781 C C . LEU A 1 102 ? -6.939 -6.989 12.547 1.00 96.06 102 LEU A C 1
ATOM 783 O O . LEU A 1 102 ? -5.976 -7.089 13.306 1.00 96.06 102 LEU A O 1
ATOM 787 N N . THR A 1 103 ? -7.771 -7.999 12.316 1.00 95.81 103 THR A N 1
ATOM 788 C CA . THR A 1 103 ? -7.443 -9.373 12.709 1.00 95.81 103 THR A CA 1
ATOM 789 C C . THR A 1 103 ? -6.234 -9.887 11.912 1.00 95.81 103 THR A C 1
ATOM 791 O O . THR A 1 103 ? -5.946 -9.354 10.837 1.00 95.81 103 THR A O 1
ATOM 794 N N . PRO A 1 104 ? -5.532 -10.940 12.377 1.00 94.62 104 PRO A N 1
ATOM 795 C CA . PRO A 1 104 ? -4.410 -11.514 11.633 1.00 94.62 104 PRO A CA 1
ATOM 796 C C . PRO A 1 104 ? -4.760 -11.897 10.188 1.00 94.62 104 PRO A C 1
ATOM 798 O O . PRO A 1 104 ? -3.980 -11.618 9.281 1.00 94.62 104 PRO A O 1
ATOM 801 N N . ASP A 1 105 ? -5.949 -12.460 9.956 1.00 93.31 105 ASP A N 1
ATOM 802 C CA . ASP A 1 105 ? -6.395 -12.843 8.613 1.00 93.31 105 ASP A CA 1
ATOM 803 C C . ASP A 1 105 ? -6.710 -11.624 7.739 1.00 93.31 105 ASP A C 1
ATOM 805 O O . ASP A 1 105 ? -6.281 -11.572 6.590 1.00 93.31 105 ASP A O 1
ATOM 809 N N . GLU A 1 106 ? -7.410 -10.613 8.268 1.00 95.19 106 GLU A N 1
ATOM 810 C CA . GLU A 1 106 ? -7.667 -9.356 7.542 1.00 95.19 106 GLU A CA 1
ATOM 811 C C . GLU A 1 106 ? -6.355 -8.639 7.193 1.00 95.19 106 GLU A C 1
ATOM 813 O O . GLU A 1 106 ? -6.198 -8.140 6.082 1.00 95.19 106 GLU A O 1
ATOM 818 N N . TYR A 1 107 ? -5.395 -8.631 8.120 1.00 96.00 107 TYR A N 1
ATOM 819 C CA . TYR A 1 107 ? -4.069 -8.058 7.919 1.00 96.00 107 TYR A CA 1
ATOM 820 C C . TYR A 1 107 ? -3.314 -8.766 6.783 1.00 96.00 107 TYR A C 1
ATOM 822 O O . TYR A 1 107 ? -2.808 -8.105 5.874 1.00 96.00 107 TYR A O 1
ATOM 830 N N . GLN A 1 108 ? -3.274 -10.104 6.798 1.00 95.31 108 GLN A N 1
ATOM 831 C CA . GLN A 1 108 ? -2.614 -10.897 5.754 1.00 95.31 108 GLN A CA 1
ATOM 832 C C . GLN A 1 108 ? -3.321 -10.783 4.402 1.00 95.31 108 GLN A C 1
ATOM 834 O O . GLN A 1 108 ? -2.657 -10.674 3.373 1.00 95.31 108 GLN A O 1
ATOM 839 N N . ASN A 1 109 ? -4.654 -10.775 4.384 1.00 93.81 109 ASN A N 1
ATOM 840 C CA . ASN A 1 109 ? -5.421 -10.645 3.148 1.00 93.81 109 ASN A CA 1
ATOM 841 C C . ASN A 1 109 ? -5.238 -9.262 2.517 1.00 93.81 109 ASN A C 1
ATOM 843 O O . ASN A 1 109 ? -4.995 -9.175 1.314 1.00 93.81 109 ASN A O 1
ATOM 847 N N . TYR A 1 110 ? -5.283 -8.194 3.315 1.00 95.12 110 TYR A N 1
ATOM 848 C CA . TYR A 1 110 ? -5.082 -6.840 2.811 1.00 95.12 110 TYR A CA 1
ATOM 849 C C . TYR A 1 110 ? -3.679 -6.654 2.235 1.00 95.12 110 TYR A C 1
ATOM 851 O O . TYR A 1 110 ? -3.526 -6.292 1.068 1.00 95.12 110 TYR A O 1
ATOM 859 N N . LEU A 1 111 ? -2.646 -6.966 3.020 1.00 95.56 111 LEU A N 1
ATOM 860 C CA . LEU A 1 111 ? -1.263 -6.789 2.582 1.00 95.56 111 LEU A CA 1
ATOM 861 C C . LEU A 1 111 ? -0.874 -7.755 1.466 1.00 95.56 111 LEU A C 1
ATOM 863 O O . LEU A 1 111 ? -0.138 -7.366 0.568 1.00 95.56 111 LEU A O 1
ATOM 867 N N . GLY A 1 112 ? -1.396 -8.982 1.471 1.00 93.69 112 GLY A N 1
ATOM 868 C CA . GLY A 1 112 ? -1.210 -9.925 0.373 1.00 93.69 112 GLY A CA 1
ATOM 869 C C . GLY A 1 112 ? -1.856 -9.444 -0.924 1.00 93.69 112 GLY A C 1
ATOM 870 O O . GLY A 1 112 ? -1.241 -9.528 -1.984 1.00 93.69 112 GLY A O 1
ATOM 871 N N . SER A 1 113 ? -3.060 -8.873 -0.837 1.00 92.25 113 SER A N 1
ATOM 872 C CA . SER A 1 113 ? -3.749 -8.255 -1.974 1.00 92.25 113 SER A CA 1
ATOM 873 C C . SER A 1 113 ? -2.941 -7.086 -2.546 1.00 92.25 113 SER A C 1
ATOM 875 O O . SER A 1 113 ? -2.717 -7.042 -3.752 1.00 92.25 113 SER A O 1
ATOM 877 N N . VAL A 1 114 ? -2.435 -6.190 -1.690 1.00 92.56 114 VAL A N 1
ATOM 878 C CA . VAL A 1 114 ? -1.563 -5.072 -2.093 1.00 92.56 114 VAL A CA 1
ATOM 879 C C . VAL A 1 114 ? -0.238 -5.561 -2.685 1.00 92.56 114 VAL A C 1
ATOM 881 O O . VAL A 1 114 ? 0.211 -5.049 -3.705 1.00 92.56 114 VAL A O 1
ATOM 884 N N . PHE A 1 115 ? 0.380 -6.575 -2.083 1.00 92.31 115 PHE A N 1
ATOM 885 C CA . PHE A 1 115 ? 1.637 -7.148 -2.556 1.00 92.31 115 PHE A CA 1
ATOM 886 C C . PHE A 1 115 ? 1.501 -7.755 -3.958 1.00 92.31 115 PHE A C 1
ATOM 888 O O . PHE A 1 115 ? 2.339 -7.516 -4.826 1.00 92.31 115 PHE A O 1
ATOM 895 N N . ILE A 1 116 ? 0.427 -8.513 -4.203 1.00 89.88 116 ILE A N 1
ATOM 896 C CA . ILE A 1 116 ? 0.119 -9.069 -5.528 1.00 89.88 116 ILE A CA 1
ATOM 897 C C . ILE A 1 116 ? -0.120 -7.949 -6.540 1.00 89.88 116 ILE A C 1
ATOM 899 O O . ILE A 1 116 ? 0.299 -8.065 -7.691 1.00 89.88 116 ILE A O 1
ATOM 903 N N . ASP A 1 117 ? -0.774 -6.870 -6.114 1.00 88.25 117 ASP A N 1
ATOM 904 C CA . ASP A 1 117 ? -1.019 -5.704 -6.956 1.00 88.25 117 ASP A CA 1
ATOM 905 C C . ASP A 1 117 ? 0.296 -5.043 -7.388 1.00 88.25 117 ASP A C 1
ATOM 907 O O . ASP A 1 117 ? 0.523 -4.851 -8.582 1.00 88.25 117 ASP A O 1
ATOM 911 N N . ALA A 1 118 ? 1.198 -4.786 -6.435 1.00 89.12 118 ALA A N 1
ATOM 912 C CA . ALA A 1 118 ? 2.511 -4.190 -6.681 1.00 89.12 118 ALA A CA 1
ATOM 913 C C . ALA A 1 118 ? 3.402 -5.060 -7.569 1.00 89.12 118 ALA A C 1
ATOM 915 O O . ALA A 1 118 ? 3.995 -4.571 -8.526 1.00 89.12 118 ALA A O 1
ATOM 916 N N . MET A 1 119 ? 3.416 -6.369 -7.325 1.00 88.12 119 MET A N 1
ATOM 917 C CA . MET A 1 119 ? 4.096 -7.324 -8.196 1.00 88.12 119 MET A CA 1
ATOM 918 C C . MET A 1 119 ? 3.484 -7.362 -9.603 1.00 88.12 119 MET A C 1
ATOM 920 O O . MET A 1 119 ? 4.192 -7.589 -10.578 1.00 88.12 119 MET A O 1
ATOM 924 N N . GLY A 1 120 ? 2.172 -7.154 -9.729 1.00 87.31 120 GLY A N 1
ATOM 925 C CA . GLY A 1 120 ? 1.500 -7.045 -11.019 1.00 87.31 120 GLY A CA 1
ATOM 926 C C . GLY A 1 120 ? 1.916 -5.806 -11.814 1.00 87.31 120 GLY A C 1
ATOM 927 O O . GLY A 1 120 ? 2.009 -5.900 -13.033 1.00 87.31 120 GLY A O 1
ATOM 928 N N . VAL A 1 121 ? 2.189 -4.687 -11.134 1.00 85.38 121 VAL A N 1
ATOM 929 C CA . VAL A 1 121 ? 2.734 -3.465 -11.750 1.00 85.38 121 VAL A CA 1
ATOM 930 C C . VAL A 1 121 ? 4.169 -3.689 -12.221 1.00 85.38 121 VAL A C 1
ATOM 932 O O . VAL A 1 121 ? 4.422 -3.501 -13.401 1.00 85.38 121 VAL A O 1
ATOM 935 N N . ALA A 1 122 ? 5.054 -4.198 -11.359 1.00 86.19 122 ALA A N 1
ATOM 936 C CA . ALA A 1 122 ? 6.445 -4.510 -11.723 1.00 86.19 122 ALA A CA 1
ATOM 937 C C . ALA A 1 122 ? 6.547 -5.487 -12.914 1.00 86.19 122 ALA A C 1
ATOM 939 O O . ALA A 1 122 ? 7.404 -5.399 -13.781 1.00 86.19 122 ALA A O 1
ATOM 940 N N . ARG A 1 123 ? 5.612 -6.441 -13.006 1.00 86.56 123 ARG A N 1
ATOM 941 C CA . ARG A 1 123 ? 5.547 -7.397 -14.125 1.00 86.56 123 ARG A CA 1
ATOM 942 C C . ARG A 1 123 ? 5.019 -6.814 -15.434 1.00 86.56 123 ARG A C 1
ATOM 944 O O . ARG A 1 123 ? 5.058 -7.534 -16.428 1.00 86.56 123 ARG A O 1
ATOM 951 N N . ALA A 1 124 ? 4.457 -5.605 -15.440 1.00 85.50 124 ALA A N 1
ATOM 952 C CA . ALA A 1 124 ? 3.954 -4.986 -16.667 1.00 85.50 124 ALA A CA 1
ATOM 953 C C . ALA A 1 124 ? 5.090 -4.664 -17.651 1.00 85.50 124 ALA A C 1
ATOM 955 O O . ALA A 1 124 ? 4.870 -4.652 -18.864 1.00 85.50 124 ALA A O 1
ATOM 956 N N . SER A 1 125 ? 6.289 -4.468 -17.111 1.00 75.00 125 SER A N 1
ATOM 957 C CA . SER A 1 125 ? 7.562 -4.363 -17.816 1.00 75.00 125 SER A CA 1
ATOM 958 C C . SER A 1 125 ? 7.997 -5.719 -18.391 1.00 75.00 125 SER A C 1
ATOM 960 O O . SER A 1 125 ? 7.248 -6.698 -18.412 1.00 75.00 125 SER A O 1
ATOM 962 N N . GLN A 1 126 ? 9.241 -5.838 -18.859 1.00 78.31 126 GLN A N 1
ATOM 963 C CA . GLN A 1 126 ? 9.785 -7.100 -19.396 1.00 78.31 126 GLN A CA 1
ATOM 964 C C . GLN A 1 126 ? 10.070 -8.177 -18.317 1.00 78.31 126 GLN A C 1
ATOM 966 O O . GLN A 1 126 ? 10.844 -9.106 -18.552 1.00 78.31 126 GLN A O 1
ATOM 971 N N . GLY A 1 127 ? 9.437 -8.076 -17.145 1.00 82.19 127 GLY A N 1
ATOM 972 C CA . GLY A 1 127 ? 9.674 -8.891 -15.955 1.00 82.19 127 GLY A CA 1
ATOM 973 C C . GLY A 1 127 ? 10.004 -8.028 -14.736 1.00 82.19 127 GLY A C 1
ATOM 974 O O . GLY A 1 127 ? 10.183 -6.828 -14.868 1.00 82.19 127 GLY A O 1
ATOM 975 N N . VAL A 1 128 ? 10.090 -8.659 -13.561 1.00 83.81 128 VAL A N 1
ATOM 976 C CA . VAL A 1 128 ? 10.487 -7.988 -12.308 1.00 83.81 128 VAL A CA 1
ATOM 977 C C . VAL A 1 128 ? 12.010 -7.959 -12.223 1.00 83.81 128 VAL A C 1
ATOM 979 O O . VAL A 1 128 ? 12.638 -9.022 -12.320 1.00 83.81 128 VAL A O 1
ATOM 982 N N . SER A 1 129 ? 12.606 -6.786 -12.022 1.00 87.50 129 SER A N 1
ATOM 983 C CA . SER A 1 129 ? 14.057 -6.655 -11.858 1.00 87.50 129 SER A CA 1
ATOM 984 C C . SER A 1 129 ? 14.541 -7.216 -10.504 1.00 87.50 129 SER A C 1
ATOM 986 O O . SER A 1 129 ? 13.752 -7.387 -9.565 1.00 87.50 129 SER A O 1
ATOM 988 N N . PRO A 1 130 ? 15.840 -7.541 -10.349 1.00 89.56 130 PRO A N 1
ATOM 989 C CA . PRO A 1 130 ? 16.398 -7.950 -9.058 1.00 89.56 130 PRO A CA 1
ATOM 990 C C . PRO A 1 130 ? 16.184 -6.916 -7.941 1.00 89.56 130 PRO A C 1
ATOM 992 O O . PRO A 1 130 ? 15.937 -7.289 -6.790 1.00 89.56 130 PRO A O 1
ATOM 995 N N . GLU A 1 131 ? 16.262 -5.629 -8.271 1.00 90.56 131 GLU A N 1
ATOM 996 C CA . GLU A 1 131 ? 16.064 -4.499 -7.366 1.00 90.56 131 GLU A CA 1
ATOM 997 C C . GLU A 1 131 ? 14.611 -4.431 -6.883 1.00 90.56 131 GLU A C 1
ATOM 999 O O . GLU A 1 131 ? 14.361 -4.379 -5.676 1.00 90.56 131 GLU A O 1
ATOM 1004 N N . GLU A 1 132 ? 13.649 -4.534 -7.799 1.00 88.50 132 GLU A N 1
ATOM 1005 C CA . GLU A 1 132 ? 12.219 -4.581 -7.481 1.00 88.50 132 GLU A CA 1
ATOM 1006 C C . GLU A 1 132 ? 11.856 -5.808 -6.642 1.00 88.50 132 GLU A C 1
ATOM 1008 O O . GLU A 1 132 ? 11.114 -5.714 -5.660 1.00 88.50 132 GLU A O 1
ATOM 1013 N N . LEU A 1 133 ? 12.415 -6.973 -6.985 1.00 89.50 133 LEU A N 1
ATOM 1014 C CA . LEU A 1 133 ? 12.216 -8.200 -6.221 1.00 89.50 133 LEU A CA 1
ATOM 1015 C C . LEU A 1 133 ? 12.781 -8.066 -4.802 1.00 89.50 133 LEU A C 1
ATOM 1017 O O . LEU A 1 133 ? 12.166 -8.535 -3.837 1.00 89.50 133 LEU A O 1
ATOM 1021 N N . THR A 1 134 ? 13.933 -7.410 -4.664 1.00 91.19 134 THR A N 1
ATOM 1022 C CA . THR A 1 134 ? 14.547 -7.108 -3.366 1.00 91.19 134 THR A CA 1
ATOM 1023 C C . THR A 1 134 ? 13.668 -6.153 -2.561 1.00 91.19 134 THR A C 1
ATOM 1025 O O . THR A 1 134 ? 13.412 -6.415 -1.384 1.00 91.19 134 THR A O 1
ATOM 1028 N N . ALA A 1 135 ? 13.138 -5.098 -3.184 1.00 90.69 135 ALA A N 1
ATOM 1029 C CA . ALA A 1 135 ? 12.238 -4.143 -2.541 1.00 90.69 135 ALA A CA 1
ATOM 1030 C C . ALA A 1 135 ? 10.934 -4.808 -2.066 1.00 90.69 135 ALA A C 1
ATOM 1032 O O . ALA A 1 135 ? 10.550 -4.663 -0.90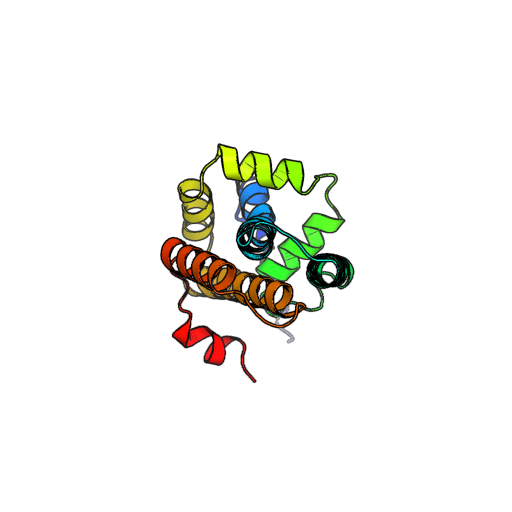1 1.00 90.69 135 ALA A O 1
ATOM 1033 N N . LEU A 1 136 ? 10.298 -5.617 -2.919 1.00 89.69 136 LEU A N 1
ATOM 1034 C CA . LEU A 1 136 ? 9.117 -6.409 -2.566 1.00 89.69 136 LEU A CA 1
ATOM 1035 C C . LEU A 1 136 ? 9.409 -7.371 -1.411 1.00 89.69 136 LEU A C 1
ATOM 1037 O O . LEU A 1 136 ? 8.631 -7.455 -0.461 1.00 89.69 136 LEU A O 1
ATOM 1041 N N . SER A 1 137 ? 10.544 -8.070 -1.451 1.00 90.81 137 SER A N 1
ATOM 1042 C CA . SER A 1 137 ? 10.941 -9.008 -0.393 1.00 90.81 137 SER A CA 1
ATOM 1043 C C . SER A 1 137 ? 11.192 -8.300 0.940 1.00 90.81 137 SER A C 1
ATOM 1045 O O . SER A 1 137 ? 10.788 -8.798 1.996 1.00 90.81 137 SER A O 1
ATOM 1047 N N . ALA A 1 138 ? 11.809 -7.116 0.906 1.00 91.75 138 ALA A N 1
ATOM 1048 C CA . ALA A 1 138 ? 12.018 -6.285 2.085 1.00 91.75 138 ALA A CA 1
ATOM 1049 C C . ALA A 1 138 ? 10.683 -5.815 2.683 1.00 91.75 138 ALA A C 1
ATOM 1051 O O . ALA A 1 138 ? 10.485 -5.924 3.894 1.00 91.75 138 ALA A O 1
ATOM 1052 N N . LEU A 1 139 ? 9.736 -5.378 1.845 1.00 91.81 139 LEU A N 1
ATOM 1053 C CA . LEU A 1 139 ? 8.387 -5.004 2.276 1.00 91.81 139 LE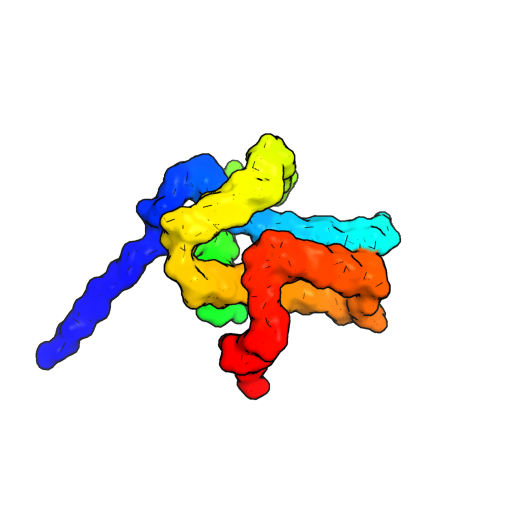U A 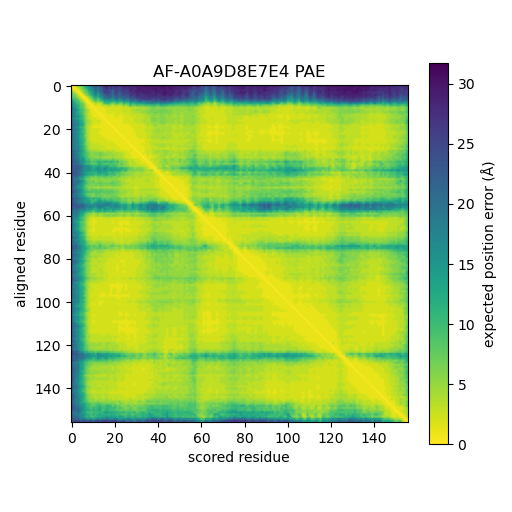CA 1
ATOM 1054 C C . LEU A 1 139 ? 7.629 -6.184 2.880 1.00 91.81 139 LEU A C 1
ATOM 1056 O O . LEU A 1 139 ? 7.075 -6.064 3.974 1.00 91.81 139 LEU A O 1
ATOM 1060 N N . ALA A 1 140 ? 7.643 -7.338 2.213 1.00 92.81 140 ALA A N 1
ATOM 1061 C CA . ALA A 1 140 ? 7.013 -8.552 2.715 1.00 92.81 140 ALA A CA 1
ATOM 1062 C C . ALA A 1 140 ? 7.585 -8.957 4.078 1.00 92.81 140 ALA A C 1
ATOM 1064 O O . ALA A 1 140 ? 6.828 -9.245 5.003 1.00 92.81 140 ALA A O 1
ATOM 1065 N N . THR A 1 141 ? 8.907 -8.895 4.236 1.00 93.94 141 THR A N 1
ATOM 1066 C CA . THR A 1 141 ? 9.580 -9.192 5.507 1.00 93.94 141 THR A CA 1
ATOM 1067 C C . THR A 1 141 ? 9.194 -8.189 6.590 1.00 93.94 141 THR A C 1
ATOM 1069 O O . THR A 1 141 ? 8.798 -8.582 7.688 1.00 93.94 141 THR A O 1
ATOM 1072 N N . PHE A 1 142 ? 9.257 -6.891 6.286 1.00 94.38 142 PHE A N 1
ATOM 1073 C CA . PHE A 1 142 ? 8.956 -5.832 7.246 1.00 94.38 142 PHE A CA 1
ATOM 1074 C C . PHE A 1 142 ? 7.508 -5.896 7.739 1.00 94.38 142 PHE A C 1
ATOM 1076 O O . PHE A 1 142 ? 7.250 -5.809 8.942 1.00 94.38 142 PHE A O 1
ATOM 1083 N N . PHE A 1 143 ? 6.557 -6.084 6.825 1.00 94.19 143 PHE A N 1
ATOM 1084 C CA . PHE A 1 143 ? 5.143 -6.197 7.165 1.00 94.19 143 PHE A CA 1
ATOM 1085 C C . PHE A 1 143 ? 4.751 -7.600 7.651 1.00 94.19 143 PHE A C 1
ATOM 1087 O O . PHE A 1 143 ? 3.651 -7.764 8.179 1.00 94.19 143 PHE A O 1
ATOM 1094 N N . GLY A 1 144 ? 5.635 -8.596 7.556 1.00 94.00 144 GLY A N 1
ATOM 1095 C CA . GLY A 1 144 ? 5.363 -9.975 7.963 1.00 94.00 144 GLY A CA 1
ATOM 1096 C C . GLY A 1 144 ? 4.315 -10.657 7.083 1.00 94.00 144 GLY A C 1
ATOM 1097 O O . GLY A 1 144 ? 3.428 -11.331 7.604 1.00 94.00 144 GLY A O 1
ATOM 1098 N N . ILE A 1 145 ? 4.375 -10.433 5.771 1.00 93.56 145 ILE A N 1
ATOM 1099 C CA . ILE A 1 145 ? 3.486 -11.052 4.784 1.00 93.56 145 ILE A CA 1
ATOM 1100 C C . ILE A 1 145 ? 3.894 -12.516 4.596 1.00 93.56 145 ILE A C 1
ATOM 1102 O O . ILE A 1 145 ? 5.046 -12.818 4.288 1.00 93.56 145 ILE A O 1
ATOM 1106 N N . ASP A 1 146 ? 2.938 -13.430 4.739 1.00 92.00 146 ASP A N 1
ATOM 1107 C CA . ASP A 1 146 ? 3.125 -14.853 4.448 1.00 92.00 146 ASP A CA 1
ATOM 1108 C C . ASP A 1 146 ? 3.092 -15.103 2.931 1.00 92.00 146 ASP A C 1
ATOM 1110 O O . ASP A 1 146 ? 2.069 -15.502 2.365 1.00 92.00 146 ASP A O 1
ATOM 1114 N N . VAL A 1 147 ? 4.229 -14.846 2.273 1.00 86.19 147 VAL A N 1
ATOM 1115 C CA . VAL A 1 147 ? 4.398 -15.000 0.817 1.00 86.19 147 VAL A CA 1
ATOM 1116 C C . VAL A 1 147 ? 4.105 -16.434 0.364 1.00 86.19 147 VAL A C 1
ATOM 1118 O O . VAL A 1 147 ? 3.443 -16.633 -0.653 1.00 86.19 147 VAL A O 1
ATOM 1121 N N . ALA A 1 148 ? 4.528 -17.439 1.138 1.00 85.62 148 ALA A N 1
ATOM 1122 C CA . ALA A 1 148 ? 4.316 -18.851 0.813 1.00 85.62 148 ALA A CA 1
ATOM 1123 C C . ALA A 1 148 ? 2.829 -19.243 0.819 1.00 85.62 148 ALA A C 1
ATOM 1125 O O . ALA A 1 148 ? 2.405 -20.122 0.068 1.00 85.62 148 ALA A O 1
ATOM 1126 N N . GLY A 1 149 ? 2.019 -18.589 1.652 1.00 83.06 149 GLY A N 1
ATOM 1127 C CA . GLY A 1 149 ? 0.577 -18.796 1.687 1.00 83.06 149 GLY A CA 1
ATOM 1128 C C . GLY A 1 149 ? -0.226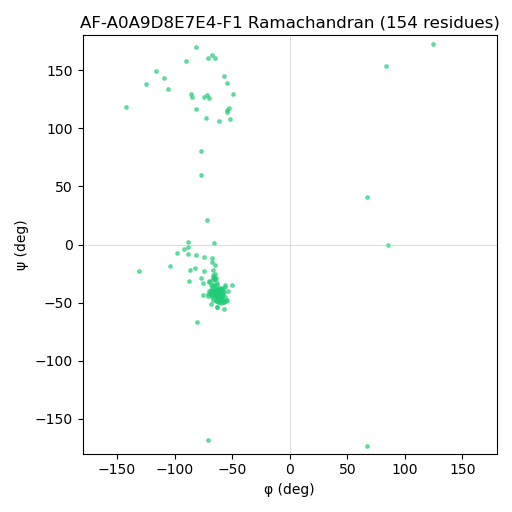 -17.919 0.720 1.00 83.06 149 GLY A C 1
ATOM 1129 O O . GLY A 1 149 ? -1.448 -18.064 0.687 1.00 83.06 149 GLY A O 1
ATOM 1130 N N . LEU A 1 150 ? 0.389 -17.014 -0.056 1.00 82.62 150 LEU A N 1
ATOM 1131 C CA . LEU A 1 150 ? -0.347 -16.152 -0.998 1.00 82.62 150 LEU A CA 1
ATOM 1132 C C . LEU A 1 150 ? -1.048 -16.954 -2.094 1.00 82.62 150 LEU A C 1
ATOM 1134 O O . LEU A 1 150 ? -2.195 -16.654 -2.416 1.00 82.62 150 LEU A O 1
ATOM 1138 N N . ASP A 1 151 ? -0.403 -17.999 -2.613 1.00 75.06 151 ASP A N 1
ATOM 1139 C CA . ASP A 1 151 ? -0.978 -18.847 -3.661 1.00 75.06 151 ASP A CA 1
ATOM 1140 C C . ASP A 1 151 ? -2.263 -19.540 -3.182 1.00 75.06 151 ASP A C 1
ATOM 1142 O O . ASP A 1 151 ? -3.285 -19.503 -3.848 1.00 75.06 151 ASP A O 1
ATOM 1146 N N . LYS A 1 152 ? -2.292 -20.025 -1.936 1.00 76.38 152 LYS A N 1
ATOM 1147 C CA . LYS A 1 152 ? -3.513 -20.596 -1.337 1.00 76.38 152 LYS A CA 1
ATOM 1148 C C . LYS A 1 152 ? -4.635 -19.572 -1.135 1.00 76.38 152 LYS A C 1
ATOM 1150 O O . LYS A 1 152 ? -5.803 -19.947 -1.102 1.00 76.38 152 LYS A O 1
ATOM 1155 N N . ARG A 1 153 ? -4.287 -18.299 -0.918 1.00 74.19 153 ARG A N 1
ATOM 1156 C CA . ARG A 1 153 ? -5.246 -17.217 -0.628 1.00 74.19 153 ARG A CA 1
ATOM 1157 C C . ARG A 1 153 ? -5.792 -16.565 -1.899 1.00 74.19 153 ARG A C 1
ATOM 1159 O O . ARG A 1 153 ? -6.929 -16.097 -1.903 1.00 74.19 153 ARG A O 1
ATOM 1166 N N . PHE A 1 154 ? -4.993 -16.521 -2.963 1.00 73.31 154 PHE A N 1
ATOM 1167 C CA . PHE A 1 154 ? -5.294 -15.736 -4.160 1.00 73.31 154 PHE A CA 1
ATOM 1168 C C . PHE A 1 154 ? -5.156 -16.501 -5.480 1.00 73.31 154 PHE A C 1
ATOM 1170 O O . PHE A 1 154 ? -5.817 -16.093 -6.445 1.00 73.31 154 PHE A O 1
ATOM 1177 N N . GLY A 1 155 ? -4.366 -17.576 -5.511 1.00 60.56 155 GLY A N 1
ATOM 1178 C CA . GLY A 1 155 ? -4.240 -18.515 -6.622 1.00 60.56 155 GLY A CA 1
ATOM 1179 C C . GLY A 1 155 ? -5.488 -19.385 -6.739 1.00 60.56 155 GLY A C 1
ATOM 1180 O O . GLY A 1 155 ? -6.000 -19.916 -5.752 1.00 60.56 155 GLY A O 1
ATOM 1181 N N . GLY A 1 156 ? -6.034 -19.441 -7.948 1.00 43.50 156 GLY A N 1
ATOM 1182 C CA . GLY A 1 156 ? -7.127 -20.319 -8.351 1.00 43.50 156 GLY A CA 1
ATOM 1183 C C . GLY A 1 156 ? -6.697 -21.102 -9.573 1.00 43.50 156 GLY A C 1
ATOM 1184 O O . GLY A 1 156 ? -5.950 -20.509 -10.385 1.00 43.50 156 GLY A O 1
#

Nearest PDB structures (foldseek):
  5twa-assembly2_B  TM=2.879E-01  e=1.190E+00  Geodia cydonium
  8h17-assembly1_A  TM=3.325E-01  e=4.799E+00  Thermosynechococcus vestitus BP-1
  2c0k-assembly2_B  TM=2.776E-01  e=5.543E+00  Gasterophilus intestinalis

Foldseek 3Di:
DPPPPPPDPQLCVLDDPLLLLLLLLLLVVLQCLQCPQVPDNDPLLVVLVVCVLVVALPPFPQRNLNVSSNVVVVDPDDNVRSNVSNVVCDPVNSLVSLPVRDDPVSLQSSNLRSLVSNLVSCCSPVHGDPRSVVSSVVVCVSSVHPPVCSCVVPND

Solvent-accessible surface area (backbone atoms only — not comparable to full-atom values): 8776 Å² total; per-residue (Å²): 133,83,77,75,73,73,77,75,77,62,69,68,80,68,42,54,76,71,53,40,43,36,60,56,20,47,57,55,50,48,34,54,47,24,44,44,45,78,73,60,71,48,74,44,28,52,49,43,47,51,46,53,60,72,59,40,40,78,75,49,88,34,68,61,52,17,49,41,44,48,46,52,79,73,44,102,66,55,69,68,58,29,47,51,52,36,63,72,60,30,72,68,48,47,52,50,51,49,62,73,65,36,54,74,65,56,44,46,42,34,53,48,49,41,50,53,49,33,52,52,25,40,44,51,42,103,46,68,50,74,47,25,51,48,39,48,51,50,51,32,60,74,72,64,50,63,69,86,54,40,50,80,74,70,57,126

pLDDT: mean 84.85, std 12.52, range [39.47, 96.88]

Radius of gyration: 15.62 Å; Cα contacts (8 Å, |Δi|>4): 143; chains: 1; bounding box: 54×36×35 Å

Mean predicted aligned error: 6.07 Å